Protein AF-A0A226DJI2-F1 (afdb_monomer)

pLDDT: mean 84.71, std 6.57, range [58.94, 92.31]

Secondary structure (DSSP, 8-state):
--HHHHHHHHHHHHHHHHHTT--SEEEETTTTEEEEPPHHHHHHHHHHHHHHHHHHHHHHHHHHHH--SHHHHHHHHHHHHHHHHHHHHH--SS--HHHHHHHHHHHH-TTT---HHHHHHHHHHHHHHHHHHHHHHHHHHHHHHHHHH-TTSTTSGGGGGGG-

Organism: Folsomia candida (NCBI:txid158441)

Radius of gyration: 19.6 Å; Cα contacts (8 Å, |Δi|>4): 127; chains: 1; bounding box: 42×27×55 Å

Foldseek 3Di:
DDPVVLLVLVLVLQVVCLVVLQAQWHQDPVVRAIDGDDPVSLVVSVVVLVVLVVLLVLLVVLLVVPPPDPVLNVVSVVLSVVSVVVSVVSPDNDHPPVVRVVVRVLSVPVPVPPDPVSVVVSVVSSVVSVVVVVCVVVSVVVLVVCCVPPVCRRSHSSVVVVVD

Sequence (164 aa):
MSNAVIFRRVVRHLRIGNYFHCIFATFDAMEKRITLISKKKERLVLSFTVLQLVVIIGRIWSIATKMTNLLESILGLAIASLTVIGFVVRCDPFPDYAQVQFLNYIFSSKGELCDRRATRFLTYLAHFFDVIEFGYYSIATLHGLLALFLPCQPGLTSSIICSL

Solvent-accessible surface area (backbone atoms only — not comparable to full-atom values): 9251 Å² total; per-residue (Å²): 135,59,71,68,58,43,50,53,50,53,52,48,51,33,51,53,31,44,74,72,47,70,51,59,47,37,76,38,81,88,79,72,39,61,40,71,57,53,73,72,57,50,54,50,32,51,53,51,52,53,51,51,51,52,52,49,52,52,21,54,51,43,31,74,75,64,66,83,46,73,68,54,41,53,52,14,50,52,50,45,49,55,54,49,51,57,43,59,78,61,65,62,95,62,80,62,62,62,60,46,51,50,54,39,49,67,65,67,49,79,82,76,73,80,47,72,64,59,57,50,52,51,50,53,52,43,50,52,50,52,52,51,56,50,48,55,55,52,53,53,50,52,51,51,51,42,51,70,77,43,36,63,42,50,34,42,78,55,22,65,64,73,72,113

Mean predicted aligned error: 6.38 Å

Structure (mmCIF, N/CA/C/O backbone):
data_AF-A0A226DJI2-F1
#
_entry.id   AF-A0A226DJI2-F1
#
loop_
_atom_site.group_PDB
_atom_site.id
_atom_site.type_symbol
_atom_site.label_atom_id
_atom_site.label_alt_id
_atom_site.label_comp_id
_atom_site.label_asym_id
_atom_site.label_entity_id
_atom_site.label_seq_id
_atom_site.pdbx_PDB_ins_code
_atom_site.Cartn_x
_atom_site.Cartn_y
_atom_site.Cartn_z
_atom_site.occupancy
_atom_site.B_iso_or_equiv
_atom_site.auth_seq_id
_atom_site.auth_comp_id
_atom_site.auth_asym_id
_atom_site.auth_atom_id
_atom_site.pdbx_PDB_model_num
ATOM 1 N N . MET A 1 1 ? 0.015 -4.376 26.603 1.00 68.88 1 MET A N 1
ATOM 2 C CA . MET A 1 1 ? -0.146 -3.110 25.852 1.00 68.88 1 MET A CA 1
ATOM 3 C C . MET A 1 1 ? -1.608 -2.689 25.960 1.00 68.88 1 MET A C 1
ATOM 5 O O . MET A 1 1 ? -2.459 -3.551 25.804 1.00 68.88 1 MET A O 1
ATOM 9 N N . SER A 1 2 ? -1.917 -1.438 26.319 1.00 75.88 2 SER A N 1
ATOM 10 C CA .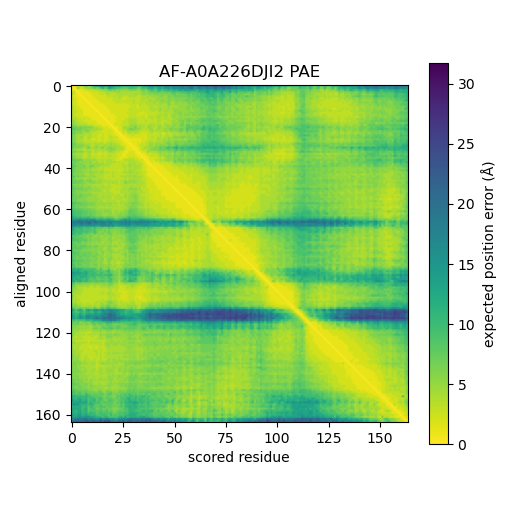 SER A 1 2 ? -3.318 -1.012 26.517 1.00 75.88 2 SER A CA 1
ATOM 11 C C . SER A 1 2 ? -4.066 -0.907 25.181 1.00 75.88 2 SER A C 1
ATOM 13 O O . SER A 1 2 ? -3.500 -0.421 24.199 1.00 75.88 2 SER A O 1
ATOM 15 N N . ASN A 1 3 ? -5.349 -1.290 25.158 1.00 75.75 3 ASN A N 1
ATOM 16 C CA . ASN A 1 3 ? -6.237 -1.170 23.991 1.00 75.75 3 ASN A CA 1
ATOM 17 C C . ASN A 1 3 ? -6.268 0.260 23.426 1.00 75.75 3 ASN A C 1
ATOM 19 O O . ASN A 1 3 ? -6.380 0.453 22.218 1.00 75.75 3 ASN A O 1
ATOM 23 N N . ALA A 1 4 ? -6.098 1.271 24.283 1.00 81.00 4 ALA A N 1
ATOM 24 C CA . ALA A 1 4 ? -6.023 2.669 23.865 1.00 81.00 4 ALA A CA 1
ATOM 25 C C . ALA A 1 4 ? -4.799 2.966 22.979 1.00 81.00 4 ALA A C 1
ATOM 27 O O . ALA A 1 4 ? -4.888 3.772 22.052 1.00 81.00 4 ALA A O 1
ATOM 28 N N . VAL A 1 5 ? -3.664 2.305 23.235 1.00 83.25 5 VAL A N 1
ATOM 29 C CA . VAL A 1 5 ? -2.432 2.483 22.450 1.00 83.25 5 VAL A CA 1
ATOM 30 C C . VAL A 1 5 ? -2.598 1.866 21.066 1.00 83.25 5 VAL A C 1
ATOM 32 O O . VAL A 1 5 ? -2.261 2.499 20.069 1.00 83.25 5 VAL A O 1
ATOM 35 N N . ILE A 1 6 ? -3.166 0.661 21.000 1.00 82.06 6 ILE A N 1
ATOM 36 C CA . ILE A 1 6 ? -3.405 -0.057 19.742 1.00 82.06 6 ILE A CA 1
ATOM 37 C C . I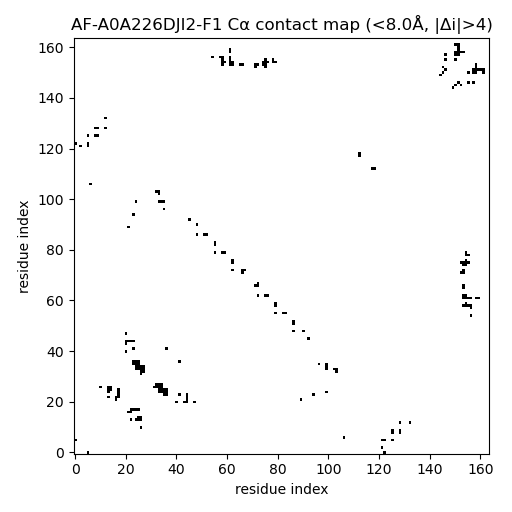LE A 1 6 ? -4.411 0.714 18.889 1.00 82.06 6 ILE A C 1
ATOM 39 O O . ILE A 1 6 ? -4.140 1.001 17.727 1.00 82.06 6 ILE A O 1
ATOM 43 N N . PHE A 1 7 ? -5.512 1.165 19.493 1.00 83.94 7 PHE A N 1
ATOM 44 C CA . PHE A 1 7 ? -6.488 2.019 18.822 1.00 83.94 7 PHE A CA 1
ATOM 45 C C . PHE A 1 7 ? -5.851 3.291 18.251 1.00 83.94 7 PHE A C 1
ATOM 47 O O . PHE A 1 7 ? -6.073 3.625 17.091 1.00 83.94 7 PHE A O 1
ATOM 54 N N . ARG A 1 8 ? -4.999 3.978 19.027 1.00 87.56 8 ARG A N 1
ATOM 55 C CA . ARG A 1 8 ? -4.290 5.175 18.550 1.00 87.56 8 ARG A CA 1
ATOM 56 C C . ARG A 1 8 ? -3.419 4.873 17.324 1.00 87.56 8 ARG A C 1
ATOM 58 O O . ARG A 1 8 ? -3.382 5.696 16.411 1.00 87.56 8 ARG A O 1
ATOM 65 N N . ARG A 1 9 ? -2.745 3.718 17.282 1.00 87.75 9 ARG A N 1
ATOM 66 C CA . ARG A 1 9 ? -1.945 3.293 16.119 1.00 87.75 9 ARG A CA 1
ATOM 67 C C . ARG A 1 9 ? -2.819 3.040 14.897 1.00 87.75 9 ARG A C 1
ATOM 69 O O . ARG A 1 9 ? -2.556 3.610 13.846 1.00 87.75 9 ARG A O 1
ATOM 76 N N . VAL A 1 10 ? -3.909 2.288 15.045 1.00 85.75 10 VAL A N 1
ATOM 77 C CA . VAL A 1 10 ? -4.834 2.028 13.930 1.00 85.75 10 VAL A CA 1
ATOM 78 C C . VAL A 1 10 ? -5.439 3.326 13.390 1.00 85.75 10 VAL A C 1
ATOM 80 O O . VAL A 1 10 ? -5.441 3.550 12.183 1.00 85.75 10 VAL A O 1
ATOM 83 N N . VAL A 1 11 ? -5.865 4.242 14.265 1.00 88.62 11 VAL A N 1
ATOM 84 C CA . VAL A 1 11 ? -6.382 5.558 13.852 1.00 88.62 11 VAL A CA 1
ATOM 85 C C . VAL A 1 11 ? -5.317 6.383 13.124 1.00 88.62 11 VAL A C 1
ATOM 87 O O . VAL A 1 11 ? -5.632 7.047 12.136 1.00 88.62 11 VAL A O 1
ATOM 90 N N . ARG A 1 12 ? -4.054 6.340 13.571 1.00 89.94 12 ARG A N 1
ATOM 91 C CA . ARG A 1 12 ? -2.934 6.985 12.867 1.00 89.94 12 ARG A CA 1
ATOM 92 C C . ARG A 1 12 ? -2.769 6.408 11.459 1.00 89.94 12 ARG A C 1
ATOM 94 O O . ARG A 1 12 ? -2.701 7.186 10.513 1.00 89.94 12 ARG A O 1
ATOM 101 N N . HIS A 1 13 ? -2.789 5.086 11.308 1.00 87.38 13 HIS A N 1
ATOM 102 C CA . HIS A 1 13 ? -2.718 4.430 10.000 1.00 87.38 13 HIS A CA 1
ATOM 103 C C . HIS A 1 13 ? -3.874 4.801 9.080 1.00 87.38 13 HIS A C 1
ATOM 105 O O . HIS A 1 13 ? -3.645 5.125 7.917 1.00 87.38 13 HIS A O 1
ATOM 111 N N . LEU A 1 14 ? -5.101 4.825 9.603 1.00 87.62 14 LEU A N 1
ATOM 112 C CA . LEU A 1 14 ? -6.265 5.270 8.841 1.00 87.62 14 LEU A CA 1
ATOM 113 C C . LEU A 1 14 ? -6.112 6.734 8.403 1.00 87.62 14 LEU A C 1
ATOM 115 O O . LEU A 1 14 ? -6.408 7.092 7.269 1.00 87.62 14 LEU A O 1
ATOM 119 N N . ARG A 1 15 ? -5.588 7.605 9.269 1.00 89.50 15 ARG A N 1
ATOM 120 C CA . ARG A 1 15 ? -5.360 9.009 8.911 1.00 89.50 15 ARG A CA 1
ATOM 121 C C . ARG A 1 15 ? -4.308 9.156 7.807 1.00 89.50 15 ARG A C 1
ATOM 123 O O . ARG A 1 15 ? -4.545 9.904 6.863 1.00 89.50 15 ARG A O 1
ATOM 130 N N . ILE A 1 16 ? -3.192 8.432 7.906 1.00 88.12 16 ILE A N 1
ATOM 131 C CA . ILE A 1 16 ? -2.125 8.429 6.894 1.00 88.12 16 ILE A CA 1
ATOM 132 C C . ILE A 1 16 ? -2.649 7.868 5.568 1.00 88.12 16 ILE A C 1
ATOM 134 O O . ILE A 1 16 ? -2.486 8.492 4.523 1.00 88.12 16 ILE A O 1
ATOM 138 N N . GLY A 1 17 ? -3.340 6.727 5.599 1.00 84.50 17 GLY A N 1
ATOM 139 C CA . GLY A 1 17 ? -3.915 6.128 4.398 1.00 84.50 17 GLY A CA 1
ATOM 140 C C . GLY A 1 17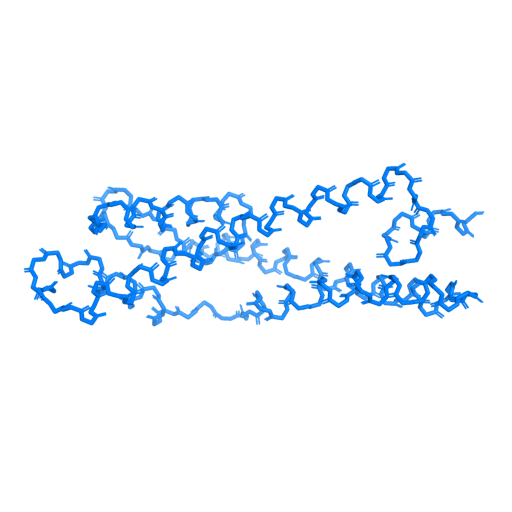 ? -4.932 7.046 3.720 1.00 84.50 17 GLY A C 1
ATOM 141 O O . GLY A 1 17 ? -4.927 7.158 2.500 1.00 84.50 17 GLY A O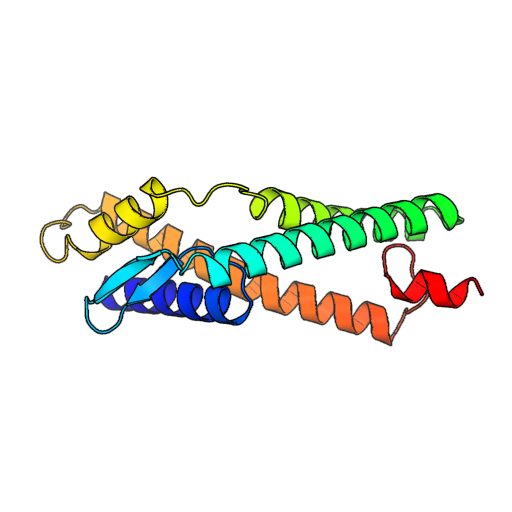 1
ATOM 142 N N . ASN A 1 18 ? -5.775 7.748 4.482 1.00 85.94 18 ASN A N 1
ATOM 143 C CA . ASN A 1 18 ? -6.747 8.693 3.926 1.00 85.94 18 ASN A CA 1
ATOM 144 C C . ASN A 1 18 ? -6.062 9.940 3.337 1.00 85.94 18 ASN A C 1
ATOM 146 O O . ASN A 1 18 ? -6.509 10.449 2.312 1.00 85.94 18 ASN A O 1
ATOM 150 N N . TYR A 1 19 ? -4.960 10.398 3.945 1.00 86.38 19 TYR A N 1
ATOM 151 C CA . TYR A 1 19 ? -4.143 11.500 3.424 1.00 86.38 19 TYR A CA 1
ATOM 152 C C . TYR A 1 19 ? -3.550 11.176 2.046 1.00 86.38 19 TYR A C 1
ATOM 154 O O . TYR A 1 19 ? -3.613 12.005 1.147 1.00 86.38 19 TYR A O 1
ATOM 162 N N . PHE A 1 20 ? -3.050 9.953 1.852 1.00 81.88 20 PHE A N 1
ATOM 163 C CA . PHE A 1 20 ? -2.516 9.493 0.563 1.00 81.88 20 PHE A CA 1
ATOM 164 C C . PHE A 1 20 ? -3.574 8.901 -0.383 1.00 81.88 20 PHE A C 1
ATOM 166 O O . PHE A 1 20 ? -3.226 8.382 -1.442 1.00 81.88 20 PHE A O 1
ATOM 173 N N . HIS A 1 21 ? -4.860 8.961 -0.018 1.00 82.69 21 HIS A N 1
ATOM 174 C CA . HIS A 1 21 ? -5.958 8.379 -0.796 1.00 82.69 21 HIS A CA 1
ATOM 175 C C . HIS A 1 21 ? -5.757 6.880 -1.092 1.00 82.69 21 HIS A C 1
ATOM 177 O O . HIS A 1 21 ? -5.959 6.399 -2.207 1.00 82.69 21 HIS A O 1
ATOM 183 N N . CYS A 1 22 ? -5.336 6.134 -0.070 1.00 79.38 22 CYS A N 1
ATOM 184 C CA . CYS A 1 22 ? -4.997 4.715 -0.161 1.00 79.38 22 CYS A CA 1
ATOM 185 C C . CYS A 1 22 ? -6.009 3.761 0.449 1.00 79.38 22 CYS A C 1
ATOM 187 O O . CYS A 1 22 ? -5.867 2.556 0.274 1.00 79.38 22 CYS A O 1
ATOM 189 N N . ILE A 1 23 ? -6.996 4.275 1.171 1.00 85.25 23 ILE A N 1
ATOM 190 C CA . ILE A 1 23 ? -7.947 3.457 1.914 1.00 85.25 23 ILE A CA 1
ATOM 191 C C . ILE A 1 23 ? -9.361 3.993 1.733 1.00 85.25 23 ILE A C 1
ATOM 193 O O . ILE A 1 23 ? -9.572 5.198 1.591 1.00 85.25 23 ILE A O 1
ATOM 197 N N . PHE A 1 24 ? -10.330 3.088 1.815 1.00 86.06 24 PHE A N 1
ATOM 198 C CA . PHE A 1 24 ? -11.752 3.417 1.743 1.00 86.06 24 PHE A CA 1
ATOM 199 C C . PHE A 1 24 ? -12.384 3.723 3.108 1.00 86.06 24 PHE A C 1
ATOM 201 O O . PHE A 1 24 ? -13.572 4.027 3.195 1.00 86.06 24 PHE A O 1
ATOM 208 N N . ALA A 1 25 ? -11.592 3.680 4.178 1.00 89.69 25 ALA A N 1
ATOM 209 C CA . ALA A 1 25 ? -12.036 3.922 5.542 1.00 89.69 25 ALA A CA 1
ATOM 210 C C . ALA A 1 25 ? -11.482 5.248 6.080 1.00 89.69 25 ALA A C 1
ATOM 212 O O . ALA A 1 25 ? -10.330 5.607 5.850 1.00 89.69 25 ALA A O 1
ATOM 213 N N . THR A 1 26 ? -12.292 5.973 6.840 1.00 91.44 26 THR A N 1
ATOM 214 C CA . THR A 1 26 ? -11.892 7.170 7.578 1.00 91.44 26 THR A CA 1
ATOM 215 C C . THR A 1 26 ? -12.329 7.044 9.028 1.00 91.44 26 THR A C 1
ATOM 217 O O . THR A 1 26 ? -13.314 6.387 9.344 1.00 91.44 26 THR A O 1
ATOM 220 N N . PHE A 1 27 ? -11.587 7.664 9.937 1.00 91.38 27 PHE A N 1
ATOM 221 C CA . PHE A 1 27 ? -12.000 7.743 11.332 1.00 91.38 27 PHE A CA 1
ATOM 222 C C . PHE A 1 27 ? -12.850 8.997 11.548 1.00 91.38 27 PHE A C 1
ATOM 224 O O . PHE A 1 27 ? -12.377 10.101 11.264 1.00 91.38 27 PHE A O 1
ATOM 231 N N . ASP A 1 28 ? -14.073 8.831 12.049 1.00 90.62 28 ASP A N 1
ATOM 232 C CA . ASP A 1 28 ? -14.934 9.933 12.467 1.00 90.62 28 ASP A CA 1
ATOM 233 C C . ASP A 1 28 ? -14.681 10.254 13.947 1.00 90.62 28 ASP A C 1
ATOM 235 O O . ASP A 1 28 ? -14.939 9.445 14.842 1.00 90.62 28 ASP A O 1
ATOM 239 N N . ALA A 1 29 ? -14.145 11.447 14.208 1.00 88.06 29 ALA A N 1
ATOM 240 C CA . ALA A 1 29 ? -13.846 11.901 15.562 1.00 88.06 29 ALA A CA 1
ATOM 241 C C . ALA A 1 29 ? -15.107 12.220 16.383 1.00 88.06 29 ALA A C 1
ATOM 243 O O . ALA A 1 29 ? -15.058 12.102 17.608 1.00 88.06 29 ALA A O 1
ATOM 244 N N . MET A 1 30 ? -16.211 12.594 15.726 1.00 89.38 30 MET A N 1
ATOM 245 C CA . MET A 1 30 ? -17.480 12.936 16.376 1.00 89.38 30 MET A CA 1
ATOM 246 C C . MET A 1 30 ? -18.177 11.669 16.864 1.00 89.38 30 MET A C 1
ATOM 248 O O . MET A 1 30 ? -18.556 11.563 18.027 1.00 89.38 30 MET A O 1
ATOM 252 N N . GLU A 1 31 ? -18.271 10.672 15.988 1.00 86.94 31 GLU A N 1
ATOM 253 C CA . GLU A 1 31 ? -18.950 9.404 16.273 1.00 86.94 31 GLU A CA 1
ATOM 254 C C . GLU A 1 31 ? -18.026 8.362 16.928 1.00 86.94 31 GLU A C 1
ATOM 256 O O . GLU A 1 31 ? -18.478 7.291 17.331 1.00 86.94 31 GLU A O 1
ATOM 261 N N . LYS A 1 32 ? -16.721 8.659 17.031 1.00 87.38 32 LYS A N 1
ATOM 262 C CA . LYS A 1 32 ? -15.658 7.761 17.524 1.00 87.38 32 LYS A CA 1
ATOM 263 C C . LYS A 1 32 ? -15.646 6.387 16.840 1.00 87.38 32 LYS A C 1
ATOM 265 O O . LYS A 1 32 ? -15.173 5.412 17.427 1.00 87.38 32 LYS A O 1
ATOM 270 N N . ARG A 1 33 ? -16.116 6.316 15.594 1.00 89.44 33 ARG A N 1
ATOM 271 C CA . ARG A 1 33 ? -16.194 5.091 14.792 1.00 89.44 33 ARG A CA 1
ATOM 272 C C . ARG A 1 33 ? -15.503 5.272 13.451 1.00 89.44 33 ARG A C 1
ATOM 274 O O . ARG A 1 33 ? -15.280 6.384 12.978 1.00 89.44 33 ARG A O 1
ATOM 281 N N . ILE A 1 34 ? -15.143 4.158 12.840 1.00 90.38 34 ILE A N 1
ATOM 282 C CA . ILE A 1 34 ? -14.581 4.118 11.499 1.00 90.38 34 ILE A CA 1
ATOM 283 C C . ILE A 1 34 ? -15.757 4.113 10.523 1.00 90.38 34 ILE A C 1
ATOM 285 O O . ILE A 1 34 ? -16.623 3.241 10.585 1.00 90.38 34 ILE A O 1
ATOM 289 N N . THR A 1 35 ? -15.807 5.105 9.646 1.00 92.12 35 THR A N 1
ATOM 290 C CA . THR A 1 35 ? -16.821 5.250 8.601 1.00 92.12 35 THR A CA 1
ATOM 291 C C . THR A 1 35 ? -16.173 5.089 7.232 1.00 92.12 35 THR A C 1
ATOM 293 O O . THR A 1 35 ? -14.954 5.180 7.079 1.00 92.12 35 THR A O 1
ATOM 296 N N . LEU A 1 36 ? -16.975 4.802 6.213 1.00 90.38 36 LEU A N 1
ATOM 297 C CA . LEU A 1 36 ? -16.479 4.757 4.841 1.00 90.38 36 LEU A CA 1
ATOM 298 C C . LEU A 1 36 ? -16.316 6.168 4.282 1.00 90.38 36 LEU A C 1
ATOM 300 O O . LEU A 1 36 ? -17.028 7.099 4.664 1.00 90.38 36 LEU A O 1
ATOM 304 N N . ILE A 1 37 ? -15.363 6.329 3.368 1.00 89.44 37 ILE A N 1
ATOM 305 C CA . ILE A 1 37 ? -15.153 7.596 2.669 1.00 89.44 37 ILE A CA 1
ATOM 306 C C . ILE A 1 37 ? -16.342 7.937 1.759 1.00 89.44 37 ILE A C 1
ATOM 308 O O . ILE A 1 37 ? -17.114 7.079 1.341 1.00 89.44 37 ILE A O 1
ATOM 312 N N . SER A 1 38 ? -16.487 9.217 1.416 1.00 90.44 38 SER A N 1
ATOM 313 C CA . SER A 1 38 ? -17.529 9.657 0.487 1.00 90.44 38 SER A CA 1
ATOM 314 C C . SER A 1 38 ? -17.270 9.166 -0.944 1.00 90.44 38 SER A C 1
ATOM 316 O O . SER A 1 38 ? -16.119 9.074 -1.375 1.00 90.44 38 SER A O 1
ATOM 318 N N . LYS A 1 39 ? -18.340 8.973 -1.733 1.00 88.50 39 LYS A N 1
ATOM 319 C CA . LYS A 1 39 ? -18.275 8.532 -3.147 1.00 88.50 39 LYS A CA 1
ATOM 320 C C . LYS A 1 39 ? -17.321 9.357 -4.026 1.00 88.50 39 LYS A C 1
ATOM 322 O O . LYS A 1 39 ? -16.737 8.851 -4.979 1.00 88.50 39 LYS A O 1
ATOM 327 N N . LYS A 1 40 ? -17.149 10.652 -3.723 1.00 89.31 40 LYS A N 1
ATOM 328 C CA . LYS A 1 40 ? -16.194 11.520 -4.438 1.00 89.31 40 LYS A CA 1
ATOM 329 C C . LYS A 1 40 ? -14.745 11.101 -4.178 1.00 89.31 40 LYS A C 1
ATOM 331 O O . L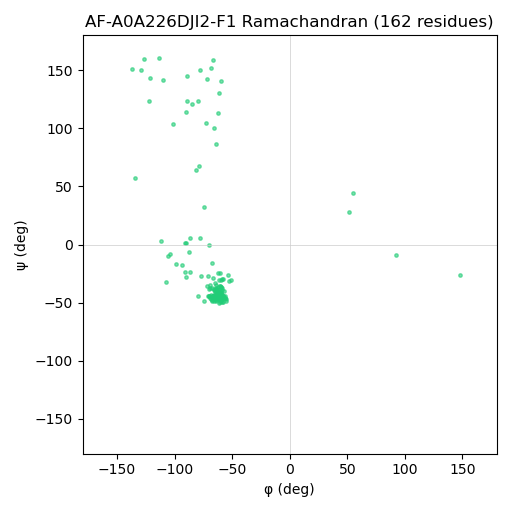YS A 1 40 ? -13.955 11.050 -5.114 1.00 89.31 40 LYS A O 1
ATOM 336 N N . LYS A 1 41 ? -14.406 10.801 -2.920 1.00 87.94 41 LYS A N 1
ATOM 337 C CA . LYS A 1 41 ? -13.071 10.325 -2.542 1.00 87.94 41 LYS A CA 1
ATOM 338 C C . LYS A 1 41 ? -12.824 8.916 -3.062 1.00 87.94 41 LYS A C 1
ATOM 340 O O . LYS A 1 41 ? -11.737 8.652 -3.545 1.00 87.94 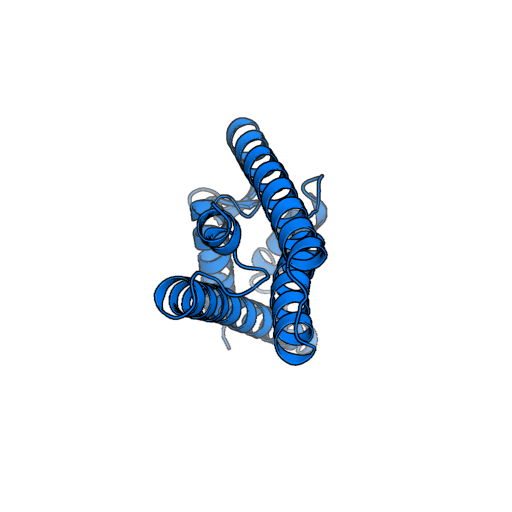41 LYS A O 1
ATOM 345 N N . GLU A 1 42 ? -13.833 8.053 -3.033 1.00 89.00 42 GLU A N 1
ATOM 346 C CA . GLU A 1 42 ? -13.767 6.706 -3.610 1.00 89.00 42 GLU A CA 1
ATOM 347 C C . GLU A 1 42 ? -13.372 6.738 -5.092 1.00 89.00 42 GLU A C 1
ATOM 349 O O . GLU A 1 42 ? -12.425 6.066 -5.494 1.00 89.00 42 GLU A O 1
ATOM 354 N N . ARG A 1 43 ? -14.008 7.610 -5.888 1.00 88.94 43 ARG A N 1
ATOM 355 C CA . ARG A 1 43 ? -13.630 7.812 -7.295 1.00 88.94 43 ARG A CA 1
ATOM 356 C C . ARG A 1 43 ? -12.176 8.265 -7.447 1.00 88.94 43 ARG A C 1
ATOM 358 O O . ARG A 1 43 ? -11.505 7.840 -8.378 1.00 88.94 43 ARG A O 1
ATOM 365 N N . LEU A 1 44 ? -11.689 9.111 -6.541 1.00 89.56 44 LEU A N 1
ATOM 366 C CA . LEU A 1 44 ? -10.301 9.564 -6.549 1.00 89.56 44 LEU A CA 1
ATOM 367 C C . LEU A 1 44 ? -9.339 8.408 -6.233 1.00 89.56 44 LEU A C 1
ATOM 369 O O . LEU A 1 44 ? -8.370 8.232 -6.964 1.00 89.56 44 LEU A O 1
ATOM 373 N N . VAL A 1 45 ? -9.630 7.590 -5.214 1.00 87.19 45 VAL A N 1
ATOM 374 C CA . VAL A 1 45 ? -8.848 6.379 -4.898 1.00 87.19 45 VAL A CA 1
ATOM 375 C C . VAL A 1 45 ? -8.782 5.458 -6.119 1.00 87.19 45 VAL A C 1
ATOM 377 O O . VAL A 1 45 ? -7.695 5.034 -6.500 1.00 87.19 45 VAL A O 1
ATOM 380 N N . LEU A 1 46 ? -9.917 5.225 -6.786 1.00 88.56 46 LEU A N 1
ATOM 381 C CA . LEU A 1 46 ? -9.983 4.409 -7.999 1.00 88.56 46 LEU A CA 1
ATOM 382 C C . LEU A 1 46 ? -9.111 4.980 -9.128 1.00 88.56 46 LEU A C 1
ATOM 384 O O . LEU A 1 46 ? -8.354 4.236 -9.748 1.00 88.56 46 LEU A O 1
ATOM 388 N N . SER A 1 47 ? -9.159 6.294 -9.366 1.00 90.25 47 SER A N 1
ATOM 389 C CA . SER A 1 47 ? -8.302 6.948 -10.363 1.00 90.25 47 SER A CA 1
ATOM 390 C C . SER A 1 47 ? -6.812 6.764 -10.061 1.00 90.25 47 SER A C 1
ATOM 392 O O . SER A 1 47 ? -6.034 6.495 -10.975 1.00 90.25 47 SER A O 1
ATOM 394 N N . PHE A 1 48 ? -6.405 6.862 -8.791 1.00 87.81 48 PHE A N 1
ATOM 395 C CA . PHE A 1 48 ? -5.022 6.592 -8.385 1.00 87.81 48 PHE A CA 1
ATOM 396 C C . PHE A 1 48 ? -4.636 5.124 -8.589 1.00 87.81 48 PHE A C 1
ATOM 398 O O . PHE A 1 48 ? -3.526 4.853 -9.042 1.00 87.81 48 PHE A O 1
ATOM 405 N N . THR A 1 49 ? -5.542 4.182 -8.322 1.00 88.12 49 THR A N 1
ATOM 406 C CA . THR A 1 49 ? -5.320 2.755 -8.597 1.00 88.12 49 THR A CA 1
ATOM 407 C C . THR A 1 49 ? -5.110 2.507 -10.093 1.00 88.12 49 THR A C 1
ATOM 409 O O . THR A 1 49 ? -4.155 1.832 -10.473 1.00 88.12 49 THR A O 1
ATOM 412 N N . VAL A 1 50 ? -5.930 3.108 -10.962 1.00 91.19 50 VAL A N 1
ATOM 413 C CA . VAL A 1 50 ? -5.753 3.009 -12.423 1.00 91.19 50 VAL A CA 1
ATOM 414 C C . VAL A 1 50 ? -4.419 3.617 -12.860 1.00 91.19 50 VAL A C 1
ATOM 416 O O . VAL A 1 50 ? -3.688 3.000 -13.632 1.00 91.19 50 VAL A O 1
ATOM 419 N N . LEU A 1 51 ? -4.054 4.788 -12.333 1.00 90.94 51 LEU A N 1
ATOM 420 C CA . LEU A 1 51 ? -2.759 5.408 -12.618 1.00 90.94 51 LEU A CA 1
ATOM 421 C C . LEU A 1 51 ? -1.594 4.499 -12.197 1.00 90.94 51 LEU A C 1
ATOM 423 O O . LEU A 1 51 ? -0.631 4.337 -12.945 1.00 90.94 51 LEU A O 1
ATOM 427 N N . GLN A 1 52 ? -1.690 3.869 -11.027 1.00 90.00 52 GLN A N 1
ATOM 428 C CA . GLN A 1 52 ? -0.671 2.948 -10.533 1.00 90.00 52 GLN A CA 1
ATOM 429 C C . GLN A 1 52 ? -0.541 1.704 -11.424 1.00 90.00 52 GLN A C 1
ATOM 431 O O . GLN A 1 52 ? 0.579 1.266 -11.686 1.00 90.00 52 GLN A O 1
ATOM 436 N N . LEU A 1 53 ? -1.652 1.187 -11.959 1.00 91.50 53 LEU A N 1
ATOM 437 C CA . LEU A 1 53 ? -1.639 0.101 -12.940 1.00 91.50 53 LEU A CA 1
ATOM 438 C C . LEU A 1 53 ? -0.905 0.507 -14.228 1.00 91.50 53 LEU A C 1
ATOM 440 O O . LEU A 1 53 ? -0.049 -0.236 -14.705 1.00 91.50 53 LEU A O 1
ATOM 444 N N . VAL A 1 54 ? -1.176 1.705 -14.755 1.00 92.31 54 VAL A N 1
ATOM 445 C CA . VAL A 1 54 ? -0.481 2.235 -15.943 1.00 92.31 54 VAL A CA 1
ATOM 446 C C . VAL A 1 54 ? 1.025 2.353 -15.693 1.00 92.31 54 VAL A C 1
ATOM 448 O O . VAL A 1 54 ? 1.826 1.946 -16.535 1.00 92.31 54 VAL A O 1
ATOM 451 N N . VAL A 1 55 ? 1.430 2.841 -14.515 1.00 89.81 55 VAL A N 1
ATOM 452 C CA . VAL A 1 55 ? 2.849 2.922 -14.128 1.00 89.81 55 VAL A CA 1
ATOM 453 C C . VAL A 1 55 ? 3.497 1.535 -14.080 1.00 89.81 55 VAL A C 1
ATOM 455 O O . VAL A 1 55 ? 4.619 1.377 -14.557 1.00 89.81 55 VAL A O 1
ATOM 458 N N . ILE A 1 56 ? 2.811 0.526 -13.539 1.00 91.31 56 ILE A N 1
ATOM 459 C CA . ILE A 1 56 ? 3.315 -0.855 -13.482 1.00 91.31 56 ILE A CA 1
ATOM 460 C C . ILE A 1 56 ? 3.507 -1.427 -14.888 1.00 91.31 56 ILE A C 1
ATOM 462 O O . ILE A 1 56 ? 4.567 -1.984 -15.170 1.00 91.31 56 ILE A O 1
ATOM 466 N N . ILE A 1 57 ? 2.535 -1.233 -15.784 1.00 91.56 57 ILE A N 1
ATOM 467 C CA . ILE A 1 57 ? 2.646 -1.653 -17.188 1.00 91.56 57 ILE A CA 1
ATOM 468 C C . ILE A 1 57 ? 3.860 -0.984 -17.845 1.00 91.56 57 ILE A C 1
ATOM 470 O O . ILE A 1 57 ? 4.678 -1.666 -18.459 1.00 91.56 57 ILE A O 1
ATOM 474 N N . GLY A 1 58 ? 4.036 0.327 -17.647 1.00 88.06 58 GLY A N 1
ATOM 475 C CA . GLY A 1 58 ? 5.194 1.061 -18.163 1.00 88.06 58 GLY A CA 1
ATOM 476 C C . GLY A 1 58 ? 6.534 0.538 -17.632 1.00 88.06 58 GLY A C 1
ATOM 477 O O . GLY A 1 58 ? 7.509 0.461 -18.380 1.00 88.06 58 GLY A O 1
ATOM 478 N N . ARG A 1 59 ? 6.596 0.115 -16.363 1.00 88.50 59 ARG A N 1
ATOM 479 C CA . ARG A 1 59 ? 7.803 -0.500 -15.782 1.00 88.50 59 ARG A CA 1
ATOM 480 C C . ARG A 1 59 ? 8.106 -1.863 -16.385 1.00 88.50 59 ARG A C 1
ATOM 482 O O . ARG A 1 59 ? 9.252 -2.106 -16.749 1.00 88.50 59 ARG A O 1
ATOM 489 N N . ILE A 1 60 ? 7.098 -2.727 -16.506 1.00 89.12 60 ILE A N 1
ATOM 490 C CA . ILE A 1 60 ? 7.246 -4.051 -17.127 1.00 89.12 60 ILE A CA 1
ATOM 491 C C . ILE A 1 60 ? 7.722 -3.893 -18.575 1.00 89.12 60 ILE A C 1
ATOM 493 O O . ILE A 1 60 ? 8.647 -4.582 -18.997 1.00 89.12 60 ILE A O 1
ATOM 497 N N . TRP A 1 61 ? 7.156 -2.931 -19.307 1.00 88.56 61 TRP A N 1
ATOM 498 C CA . TRP A 1 61 ? 7.569 -2.606 -20.670 1.00 88.56 61 TRP A CA 1
ATOM 499 C C . TRP A 1 61 ? 9.021 -2.110 -20.758 1.00 88.56 61 TRP A C 1
ATOM 501 O O . TRP A 1 61 ? 9.790 -2.580 -21.596 1.00 88.56 61 TRP A O 1
ATOM 511 N N . SER A 1 62 ? 9.425 -1.186 -19.879 1.00 85.12 62 SER A N 1
ATOM 512 C CA . SER A 1 62 ? 10.813 -0.703 -19.806 1.00 85.12 62 SER A CA 1
ATOM 513 C C . SER A 1 62 ? 11.793 -1.851 -19.555 1.00 85.12 62 SER A C 1
ATOM 515 O O . SER A 1 62 ? 12.812 -1.968 -20.232 1.00 85.12 62 SER A O 1
ATOM 517 N N . ILE A 1 63 ? 11.450 -2.752 -18.634 1.00 87.06 63 ILE A N 1
ATOM 518 C CA . ILE A 1 63 ? 12.259 -3.934 -18.348 1.00 87.06 63 ILE A CA 1
ATOM 519 C C . ILE A 1 63 ? 12.365 -4.818 -19.597 1.00 87.06 63 ILE A C 1
ATOM 521 O O . ILE A 1 63 ? 13.471 -5.146 -20.013 1.00 87.06 63 ILE A O 1
ATOM 525 N N . ALA A 1 64 ? 11.241 -5.148 -20.240 1.00 86.06 64 ALA A N 1
ATOM 526 C CA . ALA A 1 64 ? 11.226 -6.005 -21.425 1.00 86.06 64 ALA A CA 1
ATOM 527 C C . ALA A 1 64 ? 12.048 -5.444 -22.602 1.00 86.06 64 ALA A C 1
ATOM 529 O O . ALA A 1 64 ? 12.602 -6.213 -23.380 1.00 86.06 64 ALA A O 1
ATOM 530 N N . THR A 1 65 ? 12.147 -4.117 -22.727 1.00 83.81 65 THR A N 1
ATOM 531 C CA . THR A 1 65 ? 12.844 -3.453 -23.842 1.00 83.81 65 THR A CA 1
ATOM 532 C C . THR A 1 65 ? 14.323 -3.165 -23.577 1.00 83.81 65 THR A C 1
ATOM 534 O O . THR A 1 65 ? 15.084 -3.041 -24.534 1.00 83.81 65 THR A O 1
ATOM 537 N N . LYS A 1 66 ? 14.754 -3.062 -22.311 1.00 76.75 66 LYS A N 1
ATOM 538 C CA . LYS A 1 66 ? 16.119 -2.637 -21.936 1.00 76.75 66 LYS A CA 1
ATOM 539 C C . LYS A 1 66 ? 16.995 -3.718 -21.306 1.00 76.75 66 LYS A C 1
ATOM 541 O O . LYS A 1 66 ? 18.115 -3.420 -20.907 1.00 76.75 66 LYS A O 1
ATOM 546 N N . MET A 1 67 ? 16.521 -4.958 -21.191 1.00 71.69 67 MET A N 1
ATOM 547 C CA . MET A 1 67 ? 17.330 -6.046 -20.636 1.00 71.69 67 MET A CA 1
ATOM 548 C C . MET A 1 67 ? 18.536 -6.365 -21.535 1.00 71.69 67 MET A C 1
ATOM 550 O O . MET A 1 67 ? 18.414 -7.085 -22.521 1.00 71.69 67 MET A O 1
ATOM 554 N N . THR A 1 68 ? 19.712 -5.865 -21.158 1.00 75.62 68 THR A N 1
ATOM 555 C CA . THR A 1 68 ? 21.003 -6.224 -21.772 1.00 75.62 68 THR A CA 1
ATOM 556 C C . THR A 1 68 ? 21.844 -7.104 -20.846 1.00 75.62 68 THR A C 1
ATOM 558 O O . THR A 1 68 ? 22.538 -8.001 -21.316 1.00 75.62 68 THR A O 1
ATOM 561 N N . ASN A 1 69 ? 21.723 -6.904 -19.527 1.00 86.31 69 ASN A N 1
ATOM 562 C CA . ASN A 1 69 ? 22.511 -7.584 -18.500 1.00 86.31 69 ASN A CA 1
ATOM 563 C C . ASN A 1 69 ? 21.635 -8.360 -17.501 1.00 86.31 69 ASN A C 1
ATOM 565 O O . ASN A 1 69 ? 20.576 -7.898 -17.070 1.00 86.31 69 ASN A O 1
ATOM 569 N N . LEU A 1 70 ? 22.117 -9.527 -17.058 1.00 87.31 70 LEU A N 1
ATOM 570 C CA . LEU A 1 70 ? 21.399 -10.404 -16.119 1.00 87.31 70 LEU A CA 1
ATOM 571 C C . LEU A 1 70 ? 21.188 -9.739 -14.745 1.00 87.31 70 LEU A C 1
ATOM 573 O O . LEU A 1 70 ? 20.118 -9.860 -14.154 1.00 87.31 70 LEU A O 1
ATOM 577 N N . LEU A 1 71 ? 22.172 -8.979 -14.254 1.00 86.81 71 LEU A N 1
ATOM 578 C CA . LEU A 1 71 ? 22.072 -8.266 -12.974 1.00 86.81 71 LEU A CA 1
ATOM 579 C C . LEU A 1 71 ? 21.011 -7.156 -13.020 1.00 86.81 71 LEU A C 1
ATOM 581 O O . LEU A 1 71 ? 20.190 -7.037 -12.110 1.00 86.81 71 LEU A O 1
ATOM 585 N N . GLU A 1 72 ? 20.993 -6.378 -14.101 1.00 83.50 72 GLU A N 1
ATOM 586 C CA . GLU A 1 72 ? 19.993 -5.331 -14.330 1.00 83.50 72 GLU A CA 1
ATOM 587 C C . GLU A 1 72 ? 18.582 -5.915 -14.456 1.00 83.50 72 GLU A C 1
ATOM 589 O O . GLU A 1 72 ? 17.628 -5.357 -13.914 1.00 83.50 72 GLU A O 1
ATOM 594 N N . SER A 1 73 ? 18.461 -7.078 -15.101 1.00 84.81 73 SER A N 1
ATOM 595 C CA . SER A 1 73 ? 17.217 -7.843 -15.197 1.00 84.81 73 SER A CA 1
ATOM 596 C C . SER A 1 73 ? 16.690 -8.270 -13.823 1.00 84.81 73 SER A C 1
ATOM 598 O O . SER A 1 73 ? 15.531 -7.996 -13.501 1.00 84.81 73 SER A O 1
ATOM 600 N N . ILE A 1 74 ? 17.543 -8.865 -12.975 1.00 89.31 74 ILE A N 1
ATOM 601 C CA . ILE A 1 74 ? 17.169 -9.273 -11.610 1.00 89.31 74 ILE A CA 1
ATOM 602 C C . ILE A 1 74 ? 16.694 -8.066 -10.802 1.00 89.31 74 ILE A C 1
ATOM 604 O O . ILE A 1 74 ? 15.664 -8.135 -10.130 1.00 89.31 74 ILE A O 1
ATOM 608 N N . LEU A 1 75 ? 17.420 -6.951 -10.873 1.00 87.19 75 LEU A N 1
ATOM 609 C CA . LEU A 1 75 ? 17.058 -5.765 -10.112 1.00 87.19 75 LEU A CA 1
ATOM 610 C C . LEU A 1 75 ? 15.758 -5.129 -10.622 1.00 87.19 75 LEU A C 1
ATOM 612 O O . LEU A 1 75 ? 14.892 -4.775 -9.820 1.00 87.19 75 LEU A O 1
ATOM 616 N N . GLY A 1 76 ? 15.589 -5.026 -11.942 1.00 86.31 76 GLY A N 1
ATOM 617 C CA . GLY A 1 76 ? 14.352 -4.546 -12.551 1.00 86.31 76 GLY A CA 1
ATOM 618 C C . GLY A 1 76 ? 13.155 -5.405 -12.140 1.00 86.31 76 GLY A C 1
ATOM 619 O O . GLY A 1 76 ? 12.123 -4.870 -11.730 1.00 86.31 76 GLY A O 1
ATOM 620 N N . LEU A 1 77 ? 13.310 -6.732 -12.149 1.00 88.81 77 LEU A N 1
ATOM 621 C CA . LEU A 1 77 ? 12.283 -7.675 -11.706 1.00 88.81 77 LEU A CA 1
ATOM 622 C C . LEU A 1 77 ? 11.981 -7.545 -10.205 1.00 88.81 77 LEU A C 1
ATOM 624 O O . LEU A 1 77 ? 10.816 -7.591 -9.806 1.00 88.81 77 LEU A O 1
ATOM 628 N N . ALA A 1 78 ? 12.994 -7.328 -9.366 1.00 88.81 78 ALA A N 1
ATOM 629 C CA . ALA A 1 78 ? 12.804 -7.080 -7.939 1.00 88.81 78 ALA A CA 1
ATOM 630 C C . ALA A 1 78 ? 11.996 -5.790 -7.696 1.00 88.81 78 ALA A C 1
ATOM 632 O O . ALA A 1 78 ? 11.037 -5.787 -6.926 1.00 88.81 78 ALA A O 1
ATOM 633 N N . ILE A 1 79 ? 12.309 -4.707 -8.412 1.00 87.00 79 ILE A N 1
ATOM 634 C CA . ILE A 1 79 ? 11.570 -3.439 -8.314 1.00 87.00 79 ILE A CA 1
ATOM 635 C C . ILE A 1 79 ? 10.131 -3.605 -8.824 1.00 87.00 79 ILE A C 1
ATOM 637 O O . ILE A 1 79 ? 9.188 -3.143 -8.175 1.00 87.00 79 ILE A O 1
ATOM 641 N N . ALA A 1 80 ? 9.943 -4.270 -9.965 1.00 88.75 80 ALA A N 1
ATOM 642 C CA . ALA A 1 80 ? 8.621 -4.508 -10.532 1.00 88.75 80 ALA A CA 1
ATOM 643 C C . ALA A 1 80 ? 7.766 -5.393 -9.618 1.00 88.75 80 ALA A C 1
ATOM 645 O O . ALA A 1 80 ? 6.620 -5.044 -9.339 1.00 88.75 80 ALA A O 1
ATOM 646 N N . SER A 1 81 ? 8.325 -6.481 -9.083 1.00 89.81 81 SER A N 1
ATOM 647 C CA . SER A 1 81 ? 7.607 -7.380 -8.173 1.00 89.81 81 SER A CA 1
ATOM 648 C C . SER A 1 81 ? 7.171 -6.668 -6.893 1.00 89.81 81 SER A C 1
ATOM 650 O O . SER A 1 81 ? 6.014 -6.805 -6.508 1.00 89.81 81 SER A O 1
ATOM 652 N N . LEU A 1 82 ? 8.012 -5.812 -6.299 1.00 87.00 82 LEU A N 1
ATOM 653 C CA . LEU A 1 82 ? 7.621 -4.982 -5.152 1.00 87.00 82 LEU A CA 1
ATOM 654 C C . LEU A 1 82 ? 6.422 -4.080 -5.474 1.00 87.00 82 LEU A C 1
ATOM 656 O O . LEU A 1 82 ? 5.480 -3.994 -4.683 1.00 87.00 82 LEU A O 1
ATOM 660 N N . THR A 1 83 ? 6.416 -3.437 -6.647 1.00 87.12 83 THR A N 1
ATOM 661 C CA . THR A 1 83 ? 5.279 -2.598 -7.059 1.00 87.12 83 THR A CA 1
ATOM 662 C C . THR A 1 83 ? 4.019 -3.394 -7.377 1.00 87.12 83 THR A C 1
ATOM 664 O O . THR A 1 83 ? 2.927 -2.948 -7.033 1.00 87.12 83 THR A O 1
ATOM 667 N N . VAL A 1 84 ? 4.161 -4.572 -7.991 1.00 90.06 84 VAL A N 1
ATOM 668 C CA . VAL A 1 84 ? 3.043 -5.455 -8.339 1.00 90.06 84 VAL A CA 1
ATOM 669 C C . VAL A 1 84 ? 2.427 -6.043 -7.078 1.00 90.06 84 VAL A C 1
ATOM 671 O O . VAL A 1 84 ? 1.216 -5.982 -6.930 1.00 90.06 84 VAL A O 1
ATOM 674 N N . ILE A 1 85 ? 3.232 -6.542 -6.137 1.00 88.06 85 ILE A N 1
ATOM 675 C CA . ILE A 1 85 ? 2.744 -7.072 -4.857 1.00 88.06 85 ILE A CA 1
ATOM 676 C C . ILE A 1 85 ? 1.996 -5.979 -4.094 1.00 88.06 85 ILE A C 1
ATOM 678 O O . ILE A 1 85 ? 0.865 -6.198 -3.670 1.00 88.06 85 ILE A O 1
ATOM 682 N N . GLY A 1 86 ? 2.583 -4.783 -3.971 1.00 84.56 86 GLY A N 1
ATOM 683 C CA . GLY A 1 86 ? 1.918 -3.656 -3.316 1.00 84.56 86 GLY A CA 1
ATOM 684 C C . GLY A 1 86 ? 0.605 -3.263 -3.998 1.00 84.56 86 GLY A C 1
ATOM 685 O O . GLY A 1 86 ? -0.365 -2.929 -3.321 1.00 84.56 86 GLY A O 1
ATOM 686 N N . PHE A 1 87 ? 0.552 -3.342 -5.330 1.00 87.62 87 PHE A N 1
ATOM 687 C CA . PHE A 1 87 ? -0.674 -3.119 -6.087 1.00 87.62 87 PHE A CA 1
ATOM 688 C C . PHE A 1 87 ? -1.705 -4.217 -5.843 1.00 87.62 87 PHE A C 1
ATOM 690 O O . PHE A 1 87 ? -2.830 -3.882 -5.515 1.00 87.62 87 PHE A O 1
ATOM 697 N N . VAL A 1 88 ? -1.342 -5.498 -5.927 1.00 86.88 88 VAL A N 1
ATOM 698 C CA . VAL A 1 88 ? -2.256 -6.631 -5.703 1.00 86.88 88 VAL A CA 1
ATOM 699 C C . VAL A 1 88 ? -2.839 -6.596 -4.293 1.00 86.88 88 VAL A C 1
ATOM 701 O O . VAL A 1 88 ? -4.045 -6.738 -4.137 1.00 86.88 88 VAL A O 1
ATOM 704 N N . VAL A 1 89 ? -2.013 -6.327 -3.278 1.00 82.31 89 VAL A N 1
ATOM 705 C CA . VAL A 1 89 ? -2.468 -6.191 -1.882 1.00 82.31 89 VAL A CA 1
ATOM 706 C C . VAL A 1 89 ? -3.463 -5.037 -1.718 1.00 82.31 89 VAL A C 1
ATOM 708 O O . VAL A 1 89 ? -4.340 -5.097 -0.861 1.00 82.31 89 VAL A O 1
ATOM 711 N N . ARG A 1 90 ? -3.338 -3.982 -2.528 1.00 79.12 90 ARG A N 1
ATOM 712 C CA . ARG A 1 90 ? -4.210 -2.801 -2.487 1.00 79.12 90 ARG A CA 1
ATOM 713 C C . ARG A 1 90 ? -5.385 -2.874 -3.461 1.00 79.12 90 ARG A C 1
ATOM 715 O O . ARG A 1 90 ? -6.325 -2.094 -3.322 1.00 79.12 90 ARG A O 1
ATOM 722 N N . CYS A 1 91 ? -5.322 -3.750 -4.457 1.00 79.06 91 CYS A N 1
ATOM 723 C CA . CYS A 1 91 ? -6.288 -3.848 -5.539 1.00 79.06 91 CYS A CA 1
ATOM 724 C C . CYS A 1 91 ? -7.527 -4.595 -5.052 1.00 79.06 91 CYS A C 1
ATOM 726 O O . CYS A 1 91 ? -7.828 -5.696 -5.504 1.00 79.06 91 CYS A O 1
ATOM 728 N N . ASP A 1 92 ? -8.247 -3.961 -4.134 1.00 75.75 92 ASP A N 1
ATOM 729 C CA . ASP A 1 92 ? -9.619 -4.309 -3.828 1.00 75.75 92 ASP A CA 1
ATOM 730 C C . ASP A 1 92 ? -10.529 -3.286 -4.524 1.00 75.75 92 ASP A C 1
ATOM 732 O O . ASP A 1 92 ? -10.585 -2.121 -4.108 1.00 75.75 92 ASP A O 1
ATOM 736 N N . PRO A 1 93 ? -11.167 -3.654 -5.650 1.00 68.19 93 PRO A N 1
ATOM 737 C CA . PRO A 1 93 ? -12.022 -2.735 -6.389 1.00 68.19 93 PRO A CA 1
ATOM 738 C C . PRO A 1 93 ? -13.288 -2.369 -5.611 1.00 68.19 93 PRO A C 1
ATOM 740 O O . PRO A 1 93 ? -13.935 -1.380 -5.962 1.00 68.19 93 PRO A O 1
ATOM 743 N N . PHE A 1 94 ? -13.638 -3.130 -4.568 1.00 77.56 94 PHE A N 1
ATOM 744 C CA . PHE A 1 94 ? -14.839 -2.903 -3.783 1.00 77.56 94 PHE A CA 1
ATOM 745 C C . PHE A 1 94 ? -14.480 -2.700 -2.311 1.00 77.56 94 PHE A C 1
ATOM 747 O O . PHE A 1 94 ? -13.862 -3.565 -1.702 1.00 77.56 94 PHE A O 1
ATOM 754 N N . PRO A 1 95 ? -14.872 -1.575 -1.694 1.00 74.88 95 PRO A N 1
ATOM 755 C CA . PRO A 1 95 ? -14.638 -1.384 -0.273 1.00 74.88 95 PRO A CA 1
ATOM 756 C C . PRO A 1 95 ? -15.394 -2.448 0.533 1.00 74.88 95 PRO A C 1
ATOM 758 O O . PRO A 1 95 ? -16.625 -2.441 0.577 1.00 74.88 95 PRO A O 1
ATOM 761 N N . ASP A 1 96 ? -14.663 -3.349 1.192 1.00 79.00 96 ASP A N 1
ATOM 762 C CA . ASP A 1 96 ? -15.275 -4.359 2.049 1.00 79.00 96 ASP A CA 1
ATOM 763 C C . ASP A 1 96 ? -15.807 -3.723 3.346 1.00 79.00 96 ASP A C 1
ATOM 765 O O . ASP A 1 96 ? -15.076 -3.377 4.283 1.00 79.00 96 ASP A O 1
ATOM 769 N N . TYR A 1 97 ? -17.131 -3.578 3.399 1.00 84.94 97 TYR A N 1
ATOM 770 C CA . TYR A 1 97 ? -17.866 -3.100 4.565 1.00 84.94 97 TYR A CA 1
ATOM 771 C C . TYR A 1 97 ? -17.621 -3.983 5.800 1.00 84.94 97 TYR A C 1
ATOM 773 O O . TYR A 1 97 ? -17.641 -3.467 6.923 1.00 84.94 97 TYR A O 1
ATOM 781 N N . ALA A 1 98 ? -17.358 -5.283 5.618 1.00 88.25 98 ALA A N 1
ATOM 782 C CA . ALA A 1 98 ? -17.157 -6.224 6.712 1.00 88.25 98 ALA A CA 1
ATOM 783 C C . ALA A 1 98 ? -15.871 -5.921 7.489 1.00 88.25 98 ALA A C 1
ATOM 785 O O . ALA A 1 98 ? -15.878 -5.976 8.718 1.00 88.25 98 ALA A O 1
ATOM 786 N N . GLN A 1 99 ? -14.793 -5.509 6.814 1.00 86.38 99 GLN A N 1
ATOM 787 C CA . GLN A 1 99 ? -13.538 -5.136 7.478 1.00 86.38 99 GLN A CA 1
ATOM 788 C C . GLN A 1 99 ? -13.735 -3.928 8.402 1.00 86.38 99 GLN A C 1
ATOM 790 O O . GLN A 1 99 ? -13.294 -3.937 9.553 1.00 86.38 99 GLN A O 1
ATOM 795 N N . VAL A 1 100 ? -14.453 -2.903 7.929 1.00 87.94 100 VAL A N 1
ATOM 796 C CA . VAL A 1 100 ? -14.759 -1.698 8.719 1.00 87.94 100 VAL A CA 1
ATOM 797 C C . VAL A 1 100 ? -15.664 -2.033 9.904 1.00 87.94 100 VAL A C 1
ATOM 799 O O . VAL A 1 100 ? -15.418 -1.568 11.019 1.00 87.94 100 VAL A O 1
ATOM 802 N N . GLN A 1 101 ? -16.687 -2.864 9.692 1.00 90.81 101 GLN A N 1
ATOM 803 C CA . GLN A 1 101 ? -17.572 -3.330 10.762 1.00 90.81 101 GLN A CA 1
ATOM 804 C C . GLN A 1 101 ? -16.824 -4.165 11.802 1.00 90.81 101 GLN A C 1
ATOM 806 O O . GLN A 1 101 ? -17.018 -3.957 12.996 1.00 90.81 101 GLN A O 1
ATOM 811 N N . PHE A 1 102 ? -15.924 -5.047 11.369 1.00 88.00 102 PHE A N 1
ATOM 812 C CA . PHE A 1 102 ? -15.097 -5.871 12.245 1.00 88.00 102 PHE A CA 1
ATOM 813 C C . PHE A 1 102 ? -14.157 -5.022 13.109 1.00 88.00 102 PHE A C 1
ATOM 815 O O . PHE A 1 102 ? -14.098 -5.198 14.326 1.00 88.00 102 PHE A O 1
ATOM 822 N N . LEU A 1 103 ? -13.478 -4.040 12.510 1.00 86.81 103 LEU A N 1
ATOM 823 C CA . LEU A 1 103 ? -12.653 -3.077 13.242 1.00 86.81 103 LEU A CA 1
ATOM 824 C C . LEU A 1 103 ? -13.486 -2.260 14.241 1.00 86.81 103 LEU A C 1
ATOM 826 O O . LEU A 1 103 ? -13.080 -2.100 15.392 1.00 86.81 103 LEU A O 1
ATOM 830 N N . ASN A 1 104 ? -14.667 -1.782 13.839 1.00 90.19 104 ASN A N 1
ATOM 831 C CA . ASN A 1 104 ? -15.582 -1.094 14.749 1.00 90.19 104 ASN A CA 1
ATOM 832 C C . ASN A 1 104 ? -16.031 -1.993 15.902 1.00 90.19 104 ASN A C 1
ATOM 834 O O . ASN A 1 104 ? -16.026 -1.543 17.041 1.00 90.19 104 ASN A O 1
ATOM 838 N N . TYR A 1 105 ? -16.374 -3.254 15.638 1.00 87.56 105 TYR A N 1
ATOM 839 C CA . TYR A 1 105 ? -16.755 -4.221 16.666 1.00 87.56 105 TYR A CA 1
ATOM 840 C C . TYR A 1 105 ? -15.633 -4.417 17.694 1.00 87.56 105 TYR A C 1
ATOM 842 O O . TYR A 1 105 ? -15.861 -4.248 18.891 1.00 87.56 105 TYR A O 1
ATOM 850 N N . ILE A 1 106 ? -14.403 -4.653 17.222 1.00 83.75 106 ILE A N 1
ATOM 851 C CA . ILE A 1 106 ? -13.212 -4.808 18.069 1.00 83.75 106 ILE A CA 1
ATOM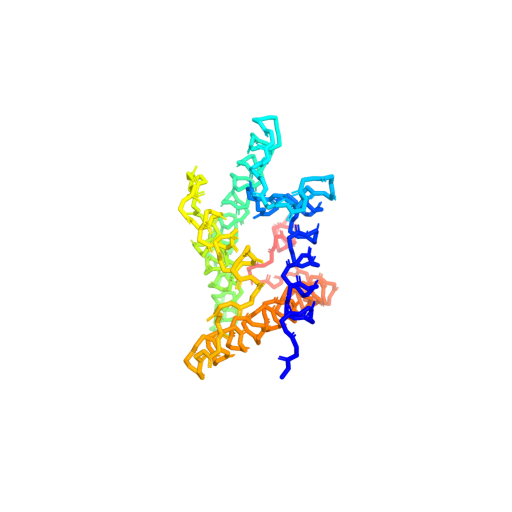 852 C C . ILE A 1 106 ? -12.978 -3.586 18.966 1.00 83.75 106 ILE A C 1
ATOM 854 O O . ILE A 1 106 ? -12.560 -3.723 20.118 1.00 83.75 106 ILE A O 1
ATOM 858 N N . PHE A 1 107 ? -13.194 -2.377 18.446 1.00 81.50 107 PHE A N 1
ATOM 859 C CA . PHE A 1 107 ? -12.938 -1.152 19.206 1.00 81.50 107 PHE A CA 1
ATOM 860 C C . PHE A 1 107 ? -14.107 -0.702 20.078 1.00 81.50 107 PHE A C 1
ATOM 862 O O . PHE A 1 107 ? -13.876 -0.010 21.075 1.00 81.50 107 PHE A O 1
ATOM 869 N N . SER A 1 108 ? -15.330 -1.101 19.735 1.00 83.44 108 SER A N 1
ATOM 870 C CA . SER A 1 108 ? -16.534 -0.836 20.522 1.00 83.44 108 SER A CA 1
ATOM 871 C C . SER A 1 108 ? -16.651 -1.759 21.732 1.00 83.44 108 SER A C 1
ATOM 873 O O . SER A 1 108 ? -17.182 -1.333 22.752 1.00 83.44 108 SER A O 1
ATOM 875 N N . SER A 1 109 ? -16.080 -2.968 21.698 1.00 78.50 109 SER A N 1
ATOM 876 C CA . SER A 1 109 ? -16.106 -3.929 22.815 1.00 78.50 109 SER A CA 1
ATOM 877 C C . SER A 1 109 ? -15.160 -3.569 23.984 1.00 78.50 109 SER A C 1
ATOM 879 O O . SER A 1 109 ? -14.587 -4.448 24.637 1.00 78.50 109 SER A O 1
ATOM 881 N N . LYS A 1 110 ? -14.945 -2.269 24.246 1.00 63.25 110 LYS A N 1
ATOM 882 C CA . LYS A 1 110 ? -14.108 -1.735 25.336 1.00 63.25 110 LYS A CA 1
ATOM 883 C C . LYS A 1 110 ? -14.691 -2.117 26.702 1.00 63.25 110 LYS A C 1
ATOM 885 O O . LYS A 1 110 ? -15.411 -1.339 27.312 1.00 63.25 110 LYS A O 1
ATOM 890 N N . GLY A 1 111 ? -14.338 -3.298 27.195 1.00 63.53 111 GLY A N 1
ATOM 891 C CA . GLY A 1 111 ? -14.657 -3.732 28.558 1.00 63.53 111 GLY A CA 1
ATOM 892 C C . GLY A 1 111 ? -14.885 -5.232 28.704 1.00 63.53 111 GLY A C 1
ATOM 893 O O . GLY A 1 111 ? -14.605 -5.773 29.764 1.00 63.53 111 GLY A O 1
ATOM 894 N N . GLU A 1 112 ? -15.310 -5.914 27.640 1.00 60.00 112 GLU A N 1
ATOM 895 C CA . GLU A 1 112 ? -15.694 -7.335 27.715 1.00 60.00 112 GLU A CA 1
ATOM 896 C C . GLU A 1 112 ? -14.594 -8.293 27.240 1.00 60.00 112 GLU A C 1
ATOM 898 O O . GLU A 1 112 ? -14.593 -9.477 27.573 1.00 60.00 112 GLU A O 1
ATOM 903 N N . LEU A 1 113 ? -13.595 -7.786 26.511 1.00 60.81 113 LEU A N 1
ATOM 904 C CA . LEU A 1 113 ? -12.450 -8.572 26.048 1.00 60.81 113 LEU A CA 1
ATOM 905 C C . LEU A 1 113 ? -11.391 -8.729 27.155 1.00 60.81 113 LEU A C 1
ATOM 907 O O . LEU A 1 113 ? -10.258 -8.274 27.017 1.00 60.81 113 LEU A O 1
ATOM 911 N N . CYS A 1 114 ? -11.749 -9.401 28.249 1.00 59.81 114 CYS A N 1
ATOM 912 C CA . CYS A 1 114 ? -10.782 -9.945 29.214 1.00 59.81 114 CYS A CA 1
ATOM 913 C C . CYS A 1 114 ? -10.123 -11.248 28.716 1.00 59.81 114 CYS A C 1
ATOM 915 O O . CYS A 1 114 ? -9.357 -11.879 29.445 1.00 59.81 114 CYS A O 1
ATOM 917 N N . ASP A 1 115 ? -10.389 -11.666 27.474 1.00 75.38 115 ASP A N 1
ATOM 918 C CA . ASP A 1 115 ? -9.797 -12.871 26.902 1.00 75.38 115 ASP A CA 1
ATOM 919 C C . ASP A 1 115 ? -8.357 -12.620 26.412 1.00 75.38 115 ASP A C 1
ATOM 921 O O . ASP A 1 115 ? -8.077 -11.796 25.535 1.00 75.38 115 ASP A O 1
ATOM 925 N N . ARG A 1 116 ? -7.420 -13.412 26.944 1.00 79.94 116 ARG A N 1
ATOM 926 C CA . ARG A 1 116 ? -5.998 -13.445 26.569 1.00 79.94 116 ARG A CA 1
ATOM 927 C C . ARG A 1 116 ? -5.782 -13.644 25.062 1.00 79.94 116 ARG A C 1
ATOM 929 O O . ARG A 1 116 ? -4.727 -13.251 24.552 1.00 79.94 116 ARG A O 1
ATOM 936 N N . ARG A 1 117 ? -6.721 -14.275 24.344 1.00 79.88 117 ARG A N 1
ATOM 937 C CA . ARG A 1 117 ? -6.651 -14.435 22.878 1.00 79.88 117 ARG A CA 1
ATOM 938 C C . ARG A 1 117 ? -6.858 -13.111 22.141 1.00 79.88 117 ARG A C 1
ATOM 940 O O . ARG A 1 117 ? -6.063 -12.794 21.256 1.00 79.88 117 ARG A O 1
ATOM 947 N N . ALA A 1 118 ? -7.842 -12.313 22.547 1.00 80.00 118 ALA A N 1
ATOM 948 C CA . ALA A 1 118 ? -8.138 -11.020 21.929 1.00 80.00 118 ALA A CA 1
ATOM 949 C C . ALA A 1 118 ? -6.964 -10.037 22.073 1.00 80.00 118 ALA A C 1
ATOM 951 O O . ALA A 1 118 ? -6.562 -9.386 21.108 1.00 80.00 118 ALA A O 1
ATOM 952 N N . THR A 1 119 ? -6.324 -10.014 23.245 1.00 81.31 119 THR A N 1
ATOM 953 C CA . THR A 1 119 ? -5.132 -9.187 23.494 1.00 81.31 119 THR A CA 1
ATOM 954 C C . THR A 1 119 ? -3.953 -9.578 22.599 1.00 81.31 119 THR A C 1
ATOM 956 O O . THR A 1 119 ? -3.216 -8.709 22.130 1.00 81.31 119 THR A O 1
ATOM 959 N N . ARG A 1 120 ? -3.772 -10.877 22.313 1.00 85.25 120 ARG A N 1
ATOM 960 C CA . ARG A 1 120 ? -2.741 -11.347 21.374 1.00 85.25 120 ARG A CA 1
ATOM 961 C C . ARG A 1 120 ? -3.045 -10.907 19.947 1.00 85.25 120 ARG A C 1
ATOM 963 O O . ARG A 1 120 ? -2.166 -10.346 19.303 1.00 85.25 120 ARG A O 1
ATOM 970 N N . PHE A 1 121 ? -4.281 -11.096 19.488 1.00 84.75 121 PHE A N 1
ATOM 971 C CA . PHE A 1 121 ? -4.709 -10.661 18.157 1.00 84.75 121 PHE A CA 1
ATOM 972 C C . PHE A 1 121 ? -4.468 -9.162 17.934 1.00 84.75 121 PHE A C 1
ATOM 974 O O . PHE A 1 121 ? -3.825 -8.773 16.963 1.00 84.75 121 PHE A O 1
ATOM 981 N N . LEU A 1 122 ? -4.891 -8.322 18.881 1.00 83.19 122 LEU A N 1
ATOM 982 C CA . LEU A 1 122 ? -4.673 -6.875 18.827 1.00 83.19 122 LEU A CA 1
ATOM 983 C C . LEU A 1 122 ? -3.186 -6.498 18.795 1.00 83.19 122 LEU A C 1
ATOM 985 O O . LEU A 1 122 ? -2.802 -5.536 18.131 1.00 83.19 122 LEU A O 1
ATOM 989 N N . THR A 1 123 ? -2.344 -7.255 19.500 1.00 85.56 123 THR A N 1
ATOM 990 C CA . THR A 1 123 ? -0.891 -7.043 19.502 1.00 85.56 123 THR A CA 1
ATOM 991 C C . THR A 1 123 ? -0.285 -7.364 18.136 1.00 85.56 123 THR A C 1
ATOM 993 O O . THR A 1 123 ? 0.494 -6.570 17.613 1.00 85.56 123 THR A O 1
ATOM 996 N N . TYR A 1 124 ? -0.684 -8.479 17.516 1.00 88.19 124 TYR A N 1
ATOM 997 C CA . TYR A 1 124 ? -0.265 -8.811 16.151 1.00 88.19 124 TYR A CA 1
ATOM 998 C C . TYR A 1 124 ? -0.729 -7.765 15.145 1.00 88.19 124 TYR A C 1
ATOM 1000 O O . TYR A 1 124 ? 0.057 -7.343 14.302 1.00 88.19 124 TYR A O 1
ATOM 1008 N N . LEU A 1 125 ? -1.970 -7.298 15.276 1.00 85.50 125 LEU A N 1
ATOM 1009 C CA . LEU A 1 125 ? -2.508 -6.243 14.431 1.00 85.50 125 LEU A CA 1
ATOM 1010 C C . LEU A 1 125 ? -1.687 -4.949 14.562 1.00 85.50 125 LEU A C 1
ATOM 1012 O O . LEU A 1 125 ? -1.362 -4.322 13.560 1.00 85.50 125 LEU A O 1
ATOM 1016 N N . ALA A 1 126 ? -1.295 -4.571 15.783 1.00 85.94 126 ALA A N 1
ATOM 1017 C CA . ALA A 1 126 ? -0.439 -3.409 16.014 1.00 85.94 126 ALA A CA 1
ATOM 1018 C C . ALA A 1 126 ? 0.939 -3.553 15.349 1.00 85.94 126 ALA A C 1
ATOM 1020 O O . ALA A 1 126 ? 1.390 -2.618 14.695 1.00 85.94 126 ALA A O 1
ATOM 1021 N N . HIS A 1 127 ? 1.590 -4.711 15.484 1.00 88.38 127 HIS A N 1
ATOM 1022 C CA . HIS A 1 127 ? 2.876 -4.965 14.829 1.00 88.38 127 HIS A CA 1
ATOM 1023 C C . HIS A 1 127 ? 2.763 -4.997 13.306 1.00 88.38 127 HIS A C 1
ATOM 1025 O O . HIS A 1 127 ? 3.630 -4.467 12.620 1.00 88.38 127 HIS A O 1
ATOM 1031 N N . PHE A 1 128 ? 1.690 -5.579 12.776 1.00 87.69 128 PHE A N 1
ATOM 1032 C CA . PHE A 1 128 ? 1.411 -5.584 11.346 1.00 87.69 128 PHE A CA 1
ATOM 1033 C C . PHE A 1 128 ? 1.321 -4.160 10.790 1.00 87.69 128 PHE A C 1
ATOM 1035 O O . PHE A 1 128 ? 1.962 -3.840 9.792 1.00 87.69 128 PHE A O 1
ATOM 1042 N N . PHE A 1 129 ? 0.593 -3.286 11.484 1.00 85.19 129 PHE A N 1
ATOM 1043 C CA . PHE A 1 129 ? 0.513 -1.873 11.138 1.00 85.19 129 PHE A CA 1
ATOM 1044 C C . PHE A 1 129 ? 1.883 -1.176 11.207 1.00 85.19 129 PHE A C 1
ATOM 1046 O O . PHE A 1 129 ? 2.268 -0.537 10.231 1.00 85.19 129 PHE A O 1
ATOM 1053 N N . ASP A 1 130 ? 2.666 -1.380 12.273 1.00 86.62 130 ASP A N 1
ATOM 1054 C CA . ASP A 1 130 ? 4.015 -0.799 12.390 1.00 86.62 130 ASP A CA 1
ATOM 1055 C C . ASP A 1 130 ? 4.935 -1.229 11.221 1.00 86.62 130 ASP A C 1
ATOM 1057 O O . ASP A 1 130 ? 5.638 -0.403 10.636 1.00 86.62 130 ASP A O 1
ATOM 1061 N N . VAL A 1 131 ? 4.911 -2.516 10.849 1.00 89.06 131 VAL A N 1
ATOM 1062 C CA . VAL A 1 131 ? 5.700 -3.065 9.729 1.00 89.06 131 VAL A CA 1
ATOM 1063 C C . VAL A 1 131 ? 5.266 -2.452 8.400 1.00 89.06 131 VAL A C 1
ATOM 1065 O O . VAL A 1 131 ? 6.111 -2.105 7.575 1.00 89.06 131 VAL A O 1
ATOM 1068 N N . ILE A 1 132 ? 3.960 -2.277 8.202 1.00 85.12 132 ILE A N 1
ATOM 1069 C CA . ILE A 1 132 ? 3.416 -1.593 7.030 1.00 85.12 132 ILE A CA 1
ATOM 1070 C C . ILE A 1 132 ? 3.885 -0.132 6.981 1.00 85.12 132 ILE A C 1
ATOM 1072 O O . ILE A 1 132 ? 4.303 0.327 5.919 1.00 85.12 132 ILE A O 1
ATOM 1076 N N . GLU A 1 133 ? 3.849 0.595 8.107 1.00 85.00 133 GLU A N 1
ATOM 1077 C CA . GLU A 1 133 ? 4.318 1.989 8.167 1.00 85.00 133 GLU A CA 1
ATOM 1078 C C . GLU A 1 133 ? 5.780 2.091 7.742 1.00 85.00 133 GLU A C 1
ATOM 1080 O O . GLU A 1 133 ? 6.135 2.898 6.882 1.00 85.00 133 GLU A O 1
ATOM 1085 N N . PHE A 1 134 ? 6.614 1.233 8.328 1.00 88.81 134 PHE A N 1
ATOM 1086 C CA . PHE A 1 134 ? 8.032 1.164 8.022 1.00 88.81 134 PHE A CA 1
ATOM 1087 C C . PHE A 1 134 ? 8.261 0.844 6.542 1.00 88.81 134 PHE A C 1
ATOM 1089 O O . PHE A 1 134 ? 9.009 1.551 5.868 1.00 88.81 134 PHE A O 1
ATOM 1096 N N . GLY A 1 135 ? 7.548 -0.152 6.009 1.00 86.69 135 GLY A N 1
ATOM 1097 C CA . GLY A 1 135 ? 7.619 -0.538 4.603 1.00 86.69 135 GLY A CA 1
ATOM 1098 C C . GLY A 1 135 ? 7.318 0.622 3.653 1.00 86.69 135 GLY A C 1
ATOM 1099 O O . GLY A 1 135 ? 8.068 0.829 2.699 1.00 86.69 135 GLY A O 1
ATOM 1100 N N . TYR A 1 136 ? 6.286 1.426 3.930 1.00 83.12 136 TYR A N 1
ATOM 1101 C CA . TYR A 1 136 ? 5.954 2.581 3.090 1.00 83.12 136 TYR A CA 1
ATOM 1102 C C . TYR A 1 136 ? 7.096 3.594 3.004 1.00 83.12 136 TYR A C 1
ATOM 1104 O O . TYR A 1 136 ? 7.463 4.009 1.903 1.00 83.12 136 TYR A O 1
ATOM 1112 N N . TYR A 1 137 ? 7.684 3.969 4.141 1.00 87.75 137 TYR A N 1
ATOM 1113 C CA . TYR A 1 137 ? 8.776 4.940 4.162 1.00 87.75 137 TYR A CA 1
ATOM 1114 C C . TYR A 1 137 ? 10.064 4.379 3.559 1.00 87.75 137 TYR A C 1
ATOM 1116 O O . TYR A 1 137 ? 10.710 5.055 2.756 1.00 87.75 137 TYR A O 1
ATOM 1124 N N . SER A 1 138 ? 10.428 3.142 3.899 1.00 88.75 138 SER A N 1
ATOM 1125 C CA . SER A 1 138 ? 11.650 2.510 3.402 1.00 88.75 138 SER A CA 1
ATOM 1126 C C . SER A 1 138 ? 11.609 2.286 1.893 1.00 88.75 138 SER A C 1
ATOM 1128 O O . SER A 1 138 ? 12.568 2.638 1.209 1.00 88.75 138 SER A O 1
ATOM 1130 N N . ILE A 1 139 ? 10.499 1.768 1.352 1.00 86.06 139 ILE A N 1
ATOM 1131 C CA . ILE A 1 139 ? 10.361 1.525 -0.092 1.00 86.06 139 ILE A CA 1
ATOM 1132 C C . ILE A 1 139 ? 10.367 2.849 -0.856 1.00 86.06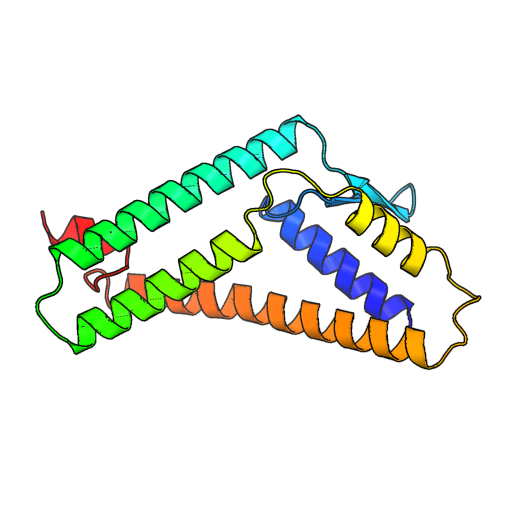 139 ILE A C 1
ATOM 1134 O O . ILE A 1 139 ? 11.084 2.966 -1.847 1.00 86.06 139 ILE A O 1
ATOM 1138 N N . ALA A 1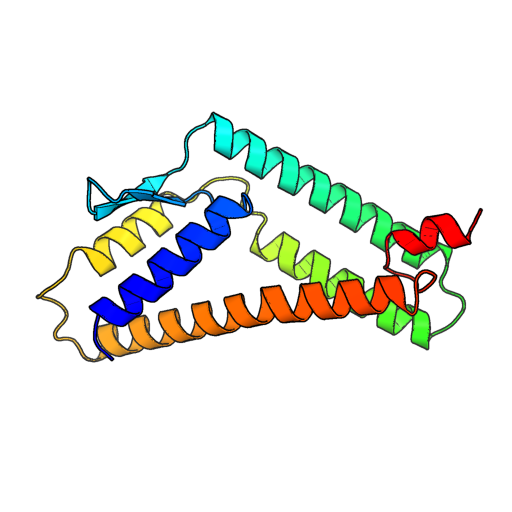 140 ? 9.619 3.859 -0.397 1.00 86.38 140 ALA A N 1
ATOM 1139 C CA . ALA A 1 140 ? 9.590 5.164 -1.057 1.00 86.38 140 ALA A CA 1
ATOM 1140 C C . ALA A 1 140 ? 10.972 5.837 -1.061 1.00 86.38 140 ALA A C 1
ATOM 1142 O O . ALA A 1 140 ? 11.406 6.341 -2.096 1.00 86.38 140 ALA A O 1
ATOM 1143 N N . THR A 1 141 ? 11.689 5.789 0.067 1.00 88.88 141 THR A N 1
ATOM 1144 C CA . THR A 1 141 ? 13.041 6.355 0.190 1.00 88.88 141 THR A CA 1
ATOM 1145 C C . THR A 1 141 ? 14.024 5.627 -0.718 1.00 88.88 141 THR A C 1
ATOM 1147 O O . THR A 1 141 ? 14.733 6.269 -1.488 1.00 88.88 141 THR A O 1
ATOM 1150 N N . LEU A 1 142 ? 14.033 4.291 -0.688 1.00 88.06 142 LEU A N 1
ATOM 1151 C CA . LEU A 1 142 ? 14.898 3.488 -1.551 1.00 88.06 142 LEU A CA 1
ATOM 1152 C C . LEU A 1 142 ? 14.612 3.769 -3.029 1.00 88.06 142 LEU A C 1
ATOM 1154 O O . LEU A 1 142 ? 15.537 3.946 -3.815 1.00 88.06 142 LEU A O 1
ATOM 1158 N N . HIS A 1 143 ? 13.336 3.861 -3.401 1.00 85.06 143 HIS A N 1
ATOM 1159 C CA . HIS A 1 143 ? 12.942 4.156 -4.770 1.00 85.06 143 HIS A CA 1
ATOM 1160 C C . HIS A 1 143 ? 13.366 5.564 -5.211 1.00 85.06 143 HIS A C 1
ATOM 1162 O O . HIS A 1 143 ? 13.852 5.729 -6.327 1.00 85.06 143 HIS A O 1
ATOM 1168 N N . GLY A 1 144 ? 13.239 6.563 -4.332 1.00 87.69 144 GLY A N 1
ATOM 1169 C CA . GLY A 1 144 ? 13.716 7.923 -4.584 1.00 87.69 144 GLY A CA 1
ATOM 1170 C C . GLY A 1 144 ? 15.236 8.000 -4.738 1.00 87.69 144 GLY A C 1
ATOM 1171 O O . GLY A 1 144 ? 15.723 8.633 -5.670 1.00 87.69 144 GLY A O 1
ATOM 1172 N N . LEU A 1 145 ? 15.988 7.302 -3.881 1.00 90.19 145 LEU A N 1
ATOM 1173 C CA . LEU A 1 145 ? 17.448 7.217 -3.985 1.00 90.19 145 LEU A CA 1
ATOM 1174 C C . LEU A 1 145 ? 17.875 6.535 -5.290 1.00 90.19 145 LEU A C 1
ATOM 1176 O O . LEU A 1 145 ? 18.757 7.039 -5.979 1.00 90.19 145 LEU A O 1
ATOM 1180 N N . LEU A 1 146 ? 17.219 5.435 -5.668 1.00 86.19 146 LEU A N 1
ATOM 1181 C CA . LEU A 1 146 ? 17.472 4.763 -6.944 1.00 86.19 146 LEU A CA 1
ATOM 1182 C C . LEU A 1 146 ? 17.195 5.689 -8.133 1.00 86.19 146 LEU A C 1
ATOM 1184 O O . LEU A 1 146 ? 18.010 5.756 -9.045 1.00 86.19 146 LEU A O 1
ATOM 1188 N N . ALA A 1 147 ? 16.094 6.443 -8.107 1.00 87.31 147 ALA A N 1
ATOM 1189 C CA . ALA A 1 147 ? 15.772 7.402 -9.162 1.00 87.31 147 ALA A CA 1
ATOM 1190 C C . ALA A 1 147 ? 16.782 8.555 -9.263 1.00 87.31 147 ALA A C 1
ATOM 1192 O O . ALA A 1 147 ? 17.040 9.034 -10.363 1.00 87.31 147 ALA A O 1
ATOM 1193 N N . LEU A 1 148 ? 17.361 8.988 -8.139 1.00 90.62 148 LEU A N 1
ATOM 1194 C CA . LEU A 1 148 ? 18.322 10.088 -8.102 1.00 90.62 148 LEU A CA 1
ATOM 1195 C C . LEU A 1 148 ? 19.729 9.657 -8.536 1.00 90.62 148 LEU A C 1
ATOM 1197 O O . LEU A 1 148 ? 20.370 10.364 -9.308 1.00 90.62 148 LEU A O 1
ATOM 1201 N N . PHE A 1 149 ? 20.210 8.511 -8.052 1.00 90.50 149 PHE A N 1
ATOM 1202 C CA . PHE A 1 149 ? 21.580 8.056 -8.315 1.00 90.50 149 PHE A CA 1
ATOM 1203 C C . PHE A 1 149 ? 21.707 7.187 -9.565 1.00 90.50 149 PHE A C 1
ATOM 1205 O O . PHE A 1 149 ? 22.770 7.150 -10.177 1.00 90.50 149 PHE A O 1
ATOM 1212 N N . LEU A 1 150 ? 20.643 6.477 -9.943 1.00 88.19 150 LEU A N 1
ATOM 1213 C CA . LEU A 1 150 ? 20.645 5.506 -11.035 1.00 88.19 150 LEU A CA 1
ATOM 1214 C C . LEU A 1 150 ? 19.406 5.701 -11.928 1.00 88.19 150 LEU A C 1
ATOM 1216 O O . LEU A 1 150 ? 18.635 4.764 -12.126 1.00 88.19 150 LEU A O 1
ATOM 1220 N N . PRO A 1 151 ? 19.180 6.898 -12.502 1.00 87.31 151 PRO A N 1
ATOM 1221 C CA . PRO A 1 151 ? 17.941 7.217 -13.220 1.00 87.31 151 PRO A CA 1
ATOM 1222 C C . PRO A 1 151 ? 17.679 6.308 -14.428 1.00 87.31 151 PRO A C 1
ATOM 1224 O O . PRO A 1 151 ? 16.525 6.122 -14.817 1.00 87.31 151 PRO A O 1
ATOM 1227 N N . CYS A 1 152 ? 18.726 5.721 -15.010 1.00 86.38 152 CYS A N 1
ATOM 1228 C CA . CYS A 1 152 ? 18.629 4.867 -16.190 1.00 86.38 152 CYS A CA 1
ATOM 1229 C C . CYS A 1 152 ? 18.452 3.374 -15.867 1.00 86.38 152 CYS A C 1
ATOM 1231 O O . CYS A 1 152 ? 18.349 2.571 -16.792 1.00 86.38 152 CYS A O 1
ATOM 1233 N N . GLN A 1 153 ? 18.374 3.005 -14.583 1.00 84.62 153 GLN A N 1
ATOM 1234 C CA . GLN A 1 153 ? 18.177 1.622 -14.153 1.00 84.62 153 GLN A CA 1
ATOM 1235 C C . GLN A 1 153 ? 16.836 1.074 -14.687 1.00 84.62 153 GLN A C 1
ATOM 1237 O O . GLN A 1 153 ? 15.793 1.721 -14.502 1.00 84.62 153 GLN A O 1
ATOM 1242 N N . PRO A 1 154 ? 16.810 -0.116 -15.313 1.00 80.62 154 PRO A N 1
ATOM 1243 C CA . PRO A 1 154 ? 15.562 -0.728 -15.756 1.00 80.62 154 PRO A CA 1
ATOM 1244 C C . PRO A 1 154 ? 14.602 -0.969 -14.581 1.00 80.62 154 PRO A C 1
ATOM 1246 O O . PRO A 1 154 ? 15.003 -1.324 -13.474 1.00 80.62 154 PRO A O 1
ATOM 1249 N N . GLY A 1 155 ? 13.309 -0.735 -14.820 1.00 79.50 155 GLY A N 1
ATOM 1250 C CA . GLY A 1 155 ? 12.258 -0.790 -13.792 1.00 79.50 155 GLY A CA 1
ATOM 1251 C C . GLY A 1 155 ? 11.950 0.549 -13.106 1.00 79.50 155 GLY A C 1
ATOM 1252 O O . GLY A 1 155 ? 10.935 0.656 -12.410 1.00 79.50 155 GLY A O 1
ATOM 1253 N N . LEU A 1 156 ? 12.756 1.591 -13.336 1.00 83.31 156 LEU A N 1
ATOM 1254 C CA . LEU A 1 156 ? 12.413 2.975 -12.996 1.00 83.31 156 LEU A CA 1
ATOM 1255 C C . LEU A 1 156 ? 11.680 3.650 -14.158 1.00 83.31 156 LEU A C 1
ATOM 1257 O O . LEU A 1 156 ? 12.011 3.435 -15.321 1.00 83.31 156 LEU A O 1
ATOM 1261 N N . THR A 1 157 ? 10.719 4.524 -13.867 1.00 79.31 157 THR A N 1
ATOM 1262 C CA . THR A 1 157 ? 10.022 5.303 -14.909 1.00 79.31 157 THR A CA 1
ATOM 1263 C C . THR A 1 157 ? 10.948 6.306 -15.601 1.00 79.31 157 THR A C 1
ATOM 1265 O O . THR A 1 157 ? 10.775 6.576 -16.785 1.00 79.31 157 THR A O 1
ATOM 1268 N N . SER A 1 158 ? 11.969 6.804 -14.897 1.00 81.81 158 SER A N 1
ATOM 1269 C CA . SER A 1 158 ? 13.012 7.687 -15.442 1.00 81.81 158 SER A CA 1
ATOM 1270 C C . SER A 1 158 ? 13.842 7.032 -16.544 1.00 81.81 158 SER A C 1
ATOM 1272 O O . SER A 1 158 ? 14.346 7.731 -17.421 1.00 81.81 158 SER A O 1
ATOM 1274 N N . SER A 1 159 ? 13.929 5.697 -16.559 1.00 82.25 159 SER A N 1
ATOM 1275 C CA . SER A 1 159 ? 14.692 4.975 -17.577 1.00 82.25 159 SER A CA 1
ATOM 1276 C C . SER A 1 159 ? 14.199 5.274 -18.991 1.00 82.25 159 SER A C 1
ATOM 1278 O O . SER A 1 159 ? 15.013 5.278 -19.904 1.00 82.25 159 SER A O 1
ATOM 1280 N N . ILE A 1 160 ? 12.910 5.580 -19.179 1.00 79.88 160 ILE A N 1
ATOM 1281 C CA . ILE A 1 160 ? 12.316 5.904 -20.487 1.00 79.88 160 ILE A CA 1
ATOM 1282 C C . ILE A 1 160 ? 12.980 7.146 -21.100 1.00 79.88 160 ILE A C 1
ATOM 1284 O O . ILE A 1 160 ? 13.200 7.193 -22.308 1.00 79.88 160 ILE A O 1
ATOM 1288 N N . ILE A 1 161 ? 13.361 8.118 -20.267 1.00 82.31 161 ILE A N 1
ATOM 1289 C CA . ILE A 1 161 ? 14.012 9.355 -20.713 1.00 82.31 161 ILE A CA 1
ATOM 1290 C C . ILE A 1 161 ? 15.447 9.070 -21.167 1.00 82.31 161 ILE A C 1
ATOM 1292 O O . ILE A 1 161 ? 15.882 9.629 -22.160 1.00 82.31 161 ILE A O 1
ATOM 1296 N N . CYS A 1 162 ? 16.155 8.138 -20.522 1.00 82.38 162 CYS A N 1
ATOM 1297 C CA . CYS A 1 162 ? 17.516 7.759 -20.924 1.00 82.38 162 CYS A CA 1
ATOM 1298 C C . CYS A 1 162 ? 17.598 6.977 -22.253 1.00 82.38 162 CYS A C 1
ATOM 1300 O O . CYS A 1 162 ? 18.676 6.519 -22.614 1.00 82.38 162 CYS A O 1
ATOM 1302 N N . SER A 1 163 ? 16.468 6.699 -22.913 1.00 67.38 163 SER A N 1
ATOM 1303 C CA . SER A 1 163 ? 16.426 6.052 -24.241 1.00 67.38 163 SER A CA 1
ATOM 1304 C C . SER A 1 163 ? 16.110 7.006 -25.389 1.00 67.38 163 SER A C 1
ATOM 1306 O O . SER A 1 163 ? 16.159 6.555 -26.532 1.00 67.38 163 SER A O 1
ATOM 1308 N N . LEU A 1 164 ? 15.741 8.256 -25.095 1.00 58.94 164 LEU A N 1
ATOM 1309 C CA . LEU A 1 164 ? 15.696 9.318 -26.101 1.00 58.94 164 LEU A CA 1
ATOM 1310 C C . LEU A 1 164 ? 17.098 9.897 -26.294 1.00 58.94 164 LEU A C 1
ATOM 1312 O O . LEU A 1 164 ? 17.406 10.236 -27.454 1.00 58.94 164 LEU A O 1
#